Protein AF-A0A7C1K9L0-F1 (afdb_monomer_lite)

Foldseek 3Di:
DDPPDPDPPQPFAAFVVGRQWTFPDDDPQWTWTARVVQQKIKIKGFLRHPDPPDDDPDRLWIWIWIAHPDDPTDIDIFTQDPVFGTPVPTPPDPCVVVCVSCVRVVHHRRD

Radius of gyration: 14.13 Å; chains: 1; bounding box: 33×46×32 Å

pLDDT: mean 86.42, std 13.65, range [42.16, 97.44]

Secondary structure (DSSP, 8-state):
-PPPPPPP----SEETTEEEEEEEEE-SS-EEEEETTTTEEEEEE-TT---TT---SSTTPEEEEEEESSTTPPEEEEEEETTTEETTTBTT-TTHHHHHHHHHHT--S--

Structure (mmCIF, N/CA/C/O backbone):
data_AF-A0A7C1K9L0-F1
#
_entry.id   AF-A0A7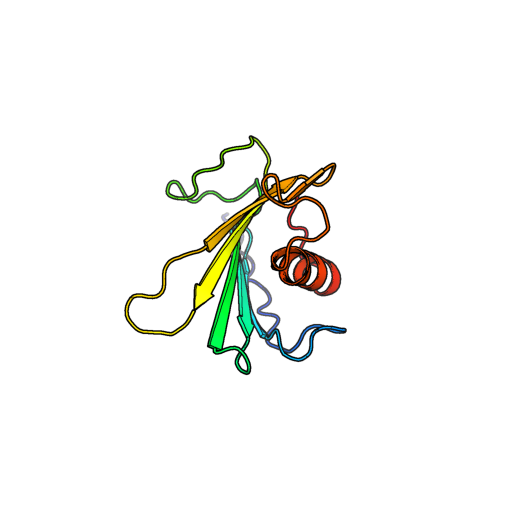C1K9L0-F1
#
loop_
_atom_site.group_PDB
_atom_site.id
_atom_site.type_symbol
_atom_site.label_atom_id
_atom_site.label_alt_id
_atom_site.label_comp_id
_atom_site.label_asym_id
_atom_site.label_entity_id
_atom_site.label_seq_id
_atom_site.pdbx_PDB_ins_code
_atom_site.Cartn_x
_atom_site.Cartn_y
_atom_site.Cartn_z
_atom_site.occupancy
_atom_site.B_iso_or_equiv
_atom_site.auth_seq_id
_atom_site.auth_comp_id
_atom_site.auth_asym_id
_atom_site.auth_atom_id
_atom_site.pdbx_PDB_model_num
ATOM 1 N N . MET A 1 1 ? 14.464 -32.058 11.037 1.00 42.16 1 MET A N 1
ATOM 2 C CA . MET A 1 1 ? 13.072 -31.937 11.519 1.00 42.16 1 MET A CA 1
ATOM 3 C C . MET A 1 1 ? 12.573 -30.571 11.081 1.00 42.16 1 MET A C 1
ATOM 5 O O . MET A 1 1 ? 13.034 -29.575 11.618 1.00 42.16 1 MET A O 1
ATOM 9 N N . THR A 1 2 ? 11.762 -30.508 10.028 1.00 44.19 2 THR A N 1
ATOM 10 C CA . THR A 1 2 ? 11.287 -29.240 9.450 1.00 44.19 2 THR A CA 1
ATOM 11 C C . THR A 1 2 ? 10.026 -28.824 10.201 1.00 44.19 2 THR A C 1
ATOM 13 O O . THR A 1 2 ? 9.052 -29.574 10.202 1.00 44.19 2 THR A O 1
ATOM 16 N N . ALA A 1 3 ? 10.057 -27.684 10.895 1.00 45.81 3 ALA A N 1
ATOM 17 C CA . ALA A 1 3 ? 8.880 -27.150 11.576 1.00 45.81 3 ALA A CA 1
ATOM 18 C C . ALA A 1 3 ? 7.744 -26.923 10.558 1.00 45.81 3 ALA A C 1
ATOM 20 O O . ALA A 1 3 ? 8.023 -26.478 9.439 1.00 45.81 3 ALA A O 1
ATOM 21 N N . PRO A 1 4 ? 6.478 -27.230 10.894 1.00 43.41 4 PRO A N 1
ATOM 22 C CA . PRO A 1 4 ? 5.368 -26.923 10.006 1.00 43.41 4 PRO A CA 1
ATOM 23 C C . PRO A 1 4 ? 5.292 -25.404 9.836 1.00 43.41 4 PRO A C 1
ATOM 25 O O . PRO A 1 4 ? 5.263 -24.671 10.823 1.00 43.41 4 PRO A O 1
ATOM 28 N N . ALA A 1 5 ? 5.282 -24.933 8.587 1.00 50.53 5 ALA A N 1
ATOM 29 C CA . ALA A 1 5 ? 5.065 -23.525 8.286 1.00 50.53 5 ALA A CA 1
ATOM 30 C C . ALA A 1 5 ? 3.747 -23.087 8.940 1.00 50.53 5 ALA A C 1
ATOM 32 O O . ALA A 1 5 ? 2.685 -23.640 8.635 1.00 50.53 5 ALA A O 1
ATOM 33 N N . SER A 1 6 ? 3.823 -22.139 9.876 1.00 49.34 6 SER A N 1
ATOM 34 C CA . SER A 1 6 ? 2.654 -21.550 10.522 1.00 49.34 6 SER A CA 1
ATOM 35 C C . SER A 1 6 ? 1.681 -21.092 9.441 1.00 49.34 6 SER A C 1
ATOM 37 O O . SER A 1 6 ? 2.027 -20.270 8.594 1.00 49.34 6 SER A O 1
ATOM 39 N N . ARG A 1 7 ? 0.464 -21.650 9.434 1.00 47.62 7 ARG A N 1
ATOM 40 C CA . ARG A 1 7 ? -0.593 -21.170 8.539 1.00 47.62 7 ARG A CA 1
ATOM 41 C C . ARG A 1 7 ? -0.791 -19.678 8.823 1.00 47.62 7 ARG A C 1
ATOM 43 O O . ARG A 1 7 ? -0.985 -19.341 9.993 1.00 47.62 7 ARG A O 1
ATOM 50 N N . PRO A 1 8 ? -0.745 -18.794 7.811 1.00 52.19 8 PRO A N 1
ATOM 51 C CA . PRO A 1 8 ? -0.985 -17.381 8.046 1.00 52.19 8 PRO A CA 1
ATOM 52 C C . PRO A 1 8 ? -2.368 -17.232 8.679 1.00 52.19 8 PRO A C 1
ATOM 54 O O . PRO A 1 8 ? -3.351 -17.797 8.190 1.00 52.19 8 PRO A O 1
ATOM 57 N N . VAL A 1 9 ? -2.435 -16.510 9.799 1.00 53.50 9 VAL A N 1
ATOM 58 C CA . VAL A 1 9 ? -3.707 -16.119 10.405 1.00 53.50 9 VAL A CA 1
ATOM 59 C C . VAL A 1 9 ? -4.398 -15.228 9.388 1.00 53.50 9 VAL A C 1
ATOM 61 O O . VAL A 1 9 ? -4.019 -14.074 9.198 1.00 53.50 9 VAL A O 1
ATOM 64 N N . VAL A 1 10 ? -5.389 -15.775 8.687 1.00 56.19 10 VAL A N 1
ATOM 65 C CA . VAL A 1 10 ? -6.158 -14.995 7.725 1.00 56.19 10 VAL A CA 1
ATOM 66 C C . VAL A 1 10 ? -7.093 -14.097 8.526 1.00 56.19 10 VAL A C 1
ATOM 68 O O . VAL A 1 10 ? -8.197 -14.498 8.889 1.00 56.19 10 VAL A O 1
ATOM 71 N N . ARG A 1 11 ? -6.641 -12.881 8.838 1.00 65.00 11 ARG A N 1
ATOM 72 C CA . ARG A 1 11 ? -7.533 -11.821 9.306 1.00 65.00 11 ARG A CA 1
ATOM 73 C C . ARG A 1 11 ? -8.437 -11.472 8.132 1.00 65.00 11 ARG A C 1
ATOM 75 O O . ARG A 1 11 ? -7.991 -10.837 7.189 1.00 65.00 11 ARG A O 1
ATOM 82 N N . ARG A 1 12 ? -9.672 -11.972 8.141 1.00 67.56 12 ARG A N 1
ATOM 83 C CA . ARG A 1 12 ? -10.710 -11.592 7.178 1.00 67.56 12 ARG A CA 1
ATOM 84 C C . ARG A 1 12 ? -11.667 -10.661 7.893 1.00 67.56 12 ARG A C 1
ATOM 86 O O . ARG A 1 12 ? -12.280 -11.068 8.876 1.00 67.56 12 ARG A O 1
ATOM 93 N N . GLY A 1 13 ? -11.769 -9.427 7.423 1.00 73.38 13 GLY A N 1
ATOM 94 C CA . GLY A 1 13 ? -12.676 -8.449 8.002 1.00 73.38 13 GLY A CA 1
ATOM 95 C C . GLY A 1 13 ? -12.326 -7.013 7.623 1.00 73.38 13 GLY A C 1
ATOM 96 O O . GLY A 1 13 ? -11.257 -6.783 7.046 1.00 73.38 13 GLY A O 1
ATOM 97 N N . PRO A 1 14 ? -13.238 -6.077 7.926 1.00 79.56 14 PRO A N 1
ATOM 98 C CA . PRO A 1 14 ? -13.000 -4.648 7.782 1.00 79.56 14 PRO A CA 1
ATOM 99 C C . PRO A 1 14 ? -11.887 -4.176 8.723 1.00 79.56 14 PRO A C 1
ATOM 101 O O . PRO A 1 14 ? -11.722 -4.708 9.826 1.00 79.56 14 PRO A O 1
ATOM 104 N N . VAL A 1 15 ? -11.139 -3.160 8.299 1.00 85.56 15 VAL A N 1
ATOM 105 C CA . VAL A 1 15 ? -10.128 -2.500 9.134 1.00 85.56 15 VAL A CA 1
ATOM 106 C C . VAL A 1 15 ? -10.782 -1.396 9.968 1.00 85.56 15 VAL A C 1
ATOM 108 O O . VAL A 1 15 ? -11.653 -0.667 9.495 1.00 85.56 15 VAL A O 1
ATOM 111 N N . ALA A 1 16 ? -10.371 -1.254 11.230 1.00 81.62 16 ALA A N 1
ATOM 112 C CA . ALA A 1 16 ? -10.835 -0.158 12.077 1.00 81.62 16 ALA A CA 1
ATOM 113 C C . ALA A 1 16 ? -10.448 1.197 11.453 1.00 81.62 16 ALA A C 1
ATOM 115 O O . ALA A 1 16 ? -9.300 1.393 11.076 1.00 81.62 16 ALA A O 1
ATOM 116 N N . GLY A 1 17 ? -11.410 2.114 11.315 1.00 84.75 17 GLY A N 1
ATOM 117 C CA . GLY A 1 17 ? -11.208 3.402 10.634 1.00 84.75 17 GLY A CA 1
ATOM 118 C C . GLY A 1 17 ? -11.337 3.360 9.104 1.00 84.75 17 GLY A C 1
ATOM 119 O O . GLY A 1 17 ? -11.496 4.417 8.504 1.00 84.75 17 GLY A O 1
ATOM 120 N N . TYR A 1 18 ? -11.356 2.165 8.500 1.00 87.62 18 TYR A N 1
ATOM 121 C CA . TYR A 1 18 ? -11.529 1.938 7.059 1.00 87.62 18 TYR A CA 1
ATOM 122 C C . TYR A 1 18 ? -12.468 0.742 6.809 1.00 87.62 18 TYR A C 1
ATOM 124 O O . TYR A 1 18 ? -12.027 -0.307 6.322 1.00 87.62 18 TYR A O 1
ATOM 132 N N . PRO A 1 19 ? -13.754 0.834 7.202 1.00 86.75 19 PRO A N 1
ATOM 133 C CA . PRO A 1 19 ? -14.694 -0.284 7.116 1.00 86.75 19 PRO A CA 1
ATOM 134 C C . PRO A 1 19 ? -14.917 -0.805 5.688 1.00 86.75 19 PRO A C 1
ATOM 136 O O . PRO A 1 19 ? -15.280 -1.965 5.506 1.00 86.75 19 PRO A O 1
ATOM 139 N N . GLU A 1 20 ? -14.681 0.031 4.682 1.00 90.56 20 GLU A N 1
ATOM 140 C CA . GLU A 1 20 ? -14.767 -0.308 3.267 1.00 90.56 20 GLU A CA 1
ATOM 141 C C . GLU A 1 20 ? -13.605 -1.188 2.780 1.00 90.56 20 GLU A C 1
ATOM 143 O O . GLU A 1 20 ? -13.752 -1.899 1.785 1.00 90.56 20 GLU A O 1
ATOM 148 N N . LEU A 1 21 ? -12.460 -1.171 3.478 1.00 93.25 21 LEU A N 1
ATOM 149 C CA . LEU A 1 21 ? -11.284 -1.971 3.144 1.00 93.25 21 LEU A CA 1
ATOM 150 C C . LEU A 1 21 ? -11.334 -3.320 3.863 1.00 93.25 21 LEU A C 1
ATOM 152 O O . LEU A 1 21 ? -11.086 -3.432 5.065 1.00 93.25 21 LEU A O 1
ATOM 156 N N . VAL A 1 22 ? -11.607 -4.375 3.098 1.00 94.81 22 VAL A N 1
ATOM 157 C CA . VAL A 1 22 ? -11.660 -5.754 3.592 1.00 94.81 22 VAL A CA 1
ATOM 158 C C . VAL A 1 22 ? -10.369 -6.481 3.246 1.00 94.81 22 VAL A C 1
ATOM 160 O O . VAL A 1 22 ? -9.979 -6.545 2.080 1.00 94.81 22 VAL A O 1
ATOM 163 N N . ILE A 1 23 ? -9.711 -7.083 4.240 1.00 95.19 23 ILE A N 1
ATOM 164 C CA . ILE A 1 23 ? -8.505 -7.891 4.002 1.00 95.19 23 ILE A CA 1
ATOM 165 C C . ILE A 1 23 ? -8.881 -9.159 3.225 1.00 95.19 23 ILE A C 1
ATOM 167 O O . ILE A 1 23 ? -9.534 -10.067 3.747 1.00 95.19 23 ILE A O 1
ATOM 171 N N . ALA A 1 24 ? -8.423 -9.238 1.978 1.00 94.31 24 ALA A N 1
ATOM 172 C CA . ALA A 1 24 ? -8.616 -10.388 1.102 1.00 94.31 24 ALA A CA 1
ATOM 173 C C . ALA A 1 24 ? -7.484 -11.416 1.240 1.00 94.31 24 ALA A C 1
ATOM 175 O O . ALA A 1 24 ? -7.712 -12.628 1.167 1.00 94.31 24 ALA A O 1
ATOM 176 N N . ARG A 1 25 ? -6.250 -10.941 1.448 1.00 94.12 25 ARG A N 1
ATOM 177 C CA . ARG A 1 25 ? -5.052 -11.775 1.601 1.00 94.12 25 ARG A CA 1
ATOM 178 C C . ARG A 1 25 ? -4.031 -11.067 2.475 1.00 94.12 25 ARG A C 1
ATOM 180 O O . ARG A 1 25 ? -3.812 -9.880 2.301 1.00 94.12 25 ARG A O 1
ATOM 187 N N . TRP A 1 26 ? -3.372 -11.824 3.343 1.00 94.31 26 TRP A N 1
ATOM 188 C CA . TRP A 1 26 ? -2.262 -11.361 4.168 1.00 94.31 26 TRP A CA 1
ATOM 189 C C . TRP A 1 26 ? -1.206 -12.460 4.233 1.00 94.31 26 TRP A C 1
ATOM 191 O O . TRP A 1 26 ? -1.509 -13.583 4.644 1.00 94.31 26 TRP A O 1
ATOM 201 N N . ASN A 1 27 ? 0.027 -12.148 3.844 1.00 92.38 27 ASN A N 1
ATOM 202 C CA . ASN A 1 27 ? 1.205 -12.985 4.070 1.00 92.38 27 ASN A CA 1
ATOM 203 C C . ASN A 1 27 ? 2.472 -12.108 4.154 1.00 92.38 27 ASN A C 1
ATOM 205 O O . ASN A 1 27 ? 2.383 -10.883 4.181 1.00 92.38 27 ASN A O 1
ATOM 209 N N . ASP A 1 28 ? 3.653 -12.723 4.210 1.00 90.62 28 ASP A N 1
ATOM 210 C CA . ASP A 1 28 ? 4.916 -11.986 4.353 1.00 90.62 28 ASP A CA 1
ATOM 211 C C . ASP A 1 28 ? 5.281 -11.139 3.124 1.00 90.62 28 ASP A C 1
ATOM 213 O O . ASP A 1 28 ? 5.980 -10.137 3.270 1.00 90.62 28 ASP A O 1
ATOM 217 N N . ASN A 1 29 ? 4.795 -11.520 1.939 1.00 92.81 29 ASN A N 1
ATOM 218 C CA . ASN A 1 29 ? 5.091 -10.884 0.656 1.00 92.81 29 ASN A CA 1
ATOM 219 C C . ASN A 1 29 ? 4.070 -9.829 0.240 1.00 92.81 29 ASN A C 1
ATOM 221 O O . ASN A 1 29 ? 4.384 -8.993 -0.596 1.00 92.81 29 ASN A O 1
ATOM 225 N N . GLU A 1 30 ? 2.837 -9.892 0.737 1.00 95.38 30 GLU A N 1
ATOM 226 C CA . GLU A 1 30 ? 1.809 -8.934 0.343 1.00 95.38 30 GLU A CA 1
ATOM 227 C C . GLU A 1 30 ? 0.647 -8.852 1.334 1.00 95.38 30 GLU A C 1
ATOM 229 O O . GLU A 1 30 ? 0.277 -9.826 2.004 1.00 95.38 30 GLU A O 1
ATOM 234 N N . LEU A 1 31 ? 0.017 -7.682 1.339 1.00 96.81 31 LEU A N 1
ATOM 235 C CA . LEU A 1 31 ? -1.309 -7.456 1.894 1.00 96.81 31 LEU A CA 1
ATOM 236 C C . LEU A 1 31 ? -2.233 -6.989 0.771 1.00 96.81 31 LEU A C 1
ATOM 238 O O . LEU A 1 31 ? -1.893 -6.076 0.024 1.00 96.81 31 LEU A O 1
ATOM 242 N N . VAL A 1 32 ? -3.404 -7.609 0.658 1.00 96.75 32 VAL A N 1
ATOM 243 C CA . VAL A 1 32 ? -4.419 -7.250 -0.334 1.00 96.75 32 VAL A CA 1
ATOM 244 C C . VAL A 1 32 ? -5.686 -6.818 0.381 1.00 96.75 32 VAL A C 1
ATOM 246 O O . VAL A 1 32 ? -6.268 -7.602 1.137 1.00 96.75 32 VAL A O 1
ATOM 249 N N . PHE A 1 33 ? -6.147 -5.612 0.072 1.00 97.19 33 PHE A N 1
ATOM 250 C CA . PHE A 1 33 ? -7.468 -5.118 0.436 1.00 97.19 33 PHE A CA 1
ATOM 251 C C . PHE A 1 33 ? -8.406 -5.115 -0.767 1.00 97.19 33 PHE A C 1
ATOM 253 O O . PHE A 1 33 ? -8.002 -4.787 -1.885 1.00 97.19 33 PHE A O 1
ATOM 260 N N . PHE A 1 34 ? -9.674 -5.425 -0.517 1.00 96.25 34 PHE A N 1
ATOM 261 C CA . PHE A 1 34 ? -10.780 -5.143 -1.423 1.00 96.25 34 PHE A CA 1
ATOM 262 C C . PHE A 1 34 ? -11.589 -3.969 -0.892 1.00 96.25 34 PHE A C 1
ATOM 264 O O . PHE A 1 34 ? -12.016 -3.983 0.258 1.00 96.25 34 PHE A O 1
ATOM 271 N N . ASP A 1 35 ? -11.800 -2.984 -1.757 1.00 94.88 35 ASP A N 1
ATOM 272 C CA . ASP A 1 35 ? -12.734 -1.883 -1.575 1.00 94.88 35 ASP A CA 1
ATOM 273 C C . ASP A 1 35 ? -13.950 -2.159 -2.463 1.00 94.88 35 ASP A C 1
ATOM 275 O O . ASP A 1 35 ? -13.939 -1.906 -3.672 1.00 94.88 35 ASP A O 1
ATOM 279 N N . HIS A 1 36 ? -14.983 -2.763 -1.878 1.00 90.56 36 HIS A N 1
ATOM 280 C CA . HIS A 1 36 ? -16.175 -3.162 -2.628 1.00 90.56 36 HIS A CA 1
ATOM 281 C C . HIS A 1 36 ? -17.002 -1.961 -3.096 1.00 90.56 36 HIS A C 1
ATOM 283 O O . HIS A 1 36 ? -17.642 -2.046 -4.145 1.00 90.56 36 HIS A O 1
ATOM 289 N N . GLU A 1 37 ? -16.972 -0.853 -2.353 1.00 92.19 37 GLU A N 1
ATOM 290 C CA . GLU A 1 37 ? -17.706 0.364 -2.702 1.00 92.19 37 GLU A CA 1
ATOM 291 C C . GLU A 1 37 ? -17.107 1.022 -3.943 1.00 92.19 37 GLU A C 1
ATOM 293 O O . GLU A 1 37 ? -17.828 1.399 -4.868 1.00 92.19 37 GLU A O 1
ATOM 298 N N . ARG A 1 38 ? -15.773 1.109 -4.000 1.00 92.44 38 ARG A N 1
ATOM 299 C CA . ARG A 1 38 ? -15.056 1.690 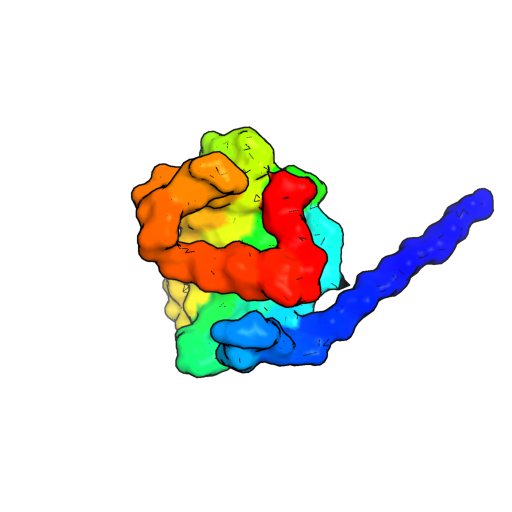-5.143 1.00 92.44 38 ARG A CA 1
ATOM 300 C C . ARG A 1 38 ? -14.761 0.687 -6.253 1.00 92.44 38 ARG A C 1
ATOM 302 O O . ARG A 1 38 ? -14.317 1.094 -7.324 1.00 92.44 38 ARG A O 1
ATOM 309 N N . GLN A 1 39 ? -15.044 -0.597 -6.024 1.00 94.81 39 GLN A N 1
ATOM 310 C CA . GLN A 1 39 ? -14.705 -1.707 -6.919 1.00 94.81 39 GLN A CA 1
ATOM 311 C C . GLN A 1 39 ? -13.208 -1.725 -7.248 1.00 94.81 39 GLN A C 1
ATOM 313 O O . GLN A 1 39 ? -12.792 -1.744 -8.412 1.00 94.81 39 GLN A O 1
ATOM 318 N N . GLU A 1 40 ? -12.393 -1.666 -6.198 1.00 95.62 40 GLU A N 1
ATOM 319 C CA . GLU A 1 40 ? -10.942 -1.562 -6.288 1.00 95.62 40 GLU A CA 1
ATOM 320 C C . GLU A 1 40 ? -10.251 -2.615 -5.422 1.00 95.62 40 GLU A C 1
ATOM 322 O O . GLU A 1 40 ? -10.739 -3.037 -4.374 1.00 95.62 40 GLU A O 1
ATOM 327 N N . SER A 1 41 ? -9.069 -3.032 -5.860 1.00 96.06 41 SER A N 1
ATOM 328 C CA . SER A 1 41 ? -8.116 -3.774 -5.047 1.00 96.06 41 SER A CA 1
ATOM 329 C C . SER A 1 41 ? -6.900 -2.908 -4.775 1.00 96.06 41 SER A C 1
ATOM 331 O O . SER A 1 41 ? -6.369 -2.274 -5.687 1.00 96.06 41 SER A O 1
ATOM 333 N N . TRP A 1 42 ? -6.437 -2.946 -3.533 1.00 97.44 42 TRP A N 1
ATOM 334 C CA . TRP A 1 42 ? -5.187 -2.333 -3.110 1.00 97.44 42 TRP A CA 1
ATOM 335 C C . TRP A 1 42 ? -4.230 -3.441 -2.703 1.00 97.44 42 TRP A C 1
ATOM 337 O O . TRP A 1 42 ? -4.554 -4.234 -1.820 1.00 97.44 42 TRP A O 1
ATOM 347 N N . ILE A 1 43 ? -3.079 -3.524 -3.361 1.00 97.12 43 ILE A N 1
ATOM 348 C CA . ILE A 1 43 ? -2.067 -4.545 -3.095 1.00 97.12 43 ILE A CA 1
ATOM 349 C C . ILE A 1 43 ? -0.814 -3.848 -2.594 1.00 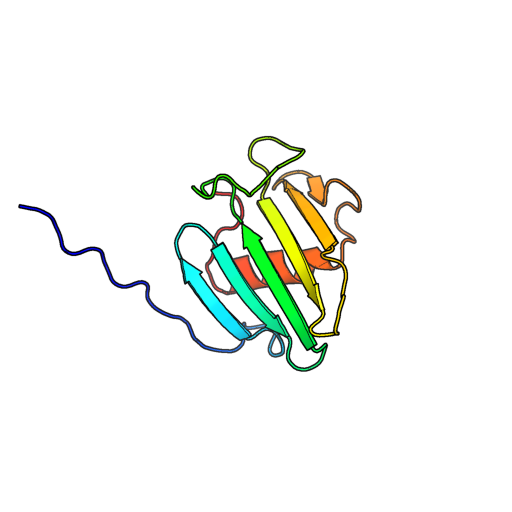97.12 43 ILE A C 1
ATOM 351 O O . ILE A 1 43 ? -0.311 -2.936 -3.240 1.00 97.12 43 ILE A O 1
ATOM 355 N N . ILE A 1 44 ? -0.319 -4.273 -1.441 1.00 97.00 44 ILE A N 1
ATOM 356 C CA . ILE A 1 44 ? 0.834 -3.686 -0.772 1.00 97.00 44 ILE A CA 1
ATOM 357 C C . ILE A 1 44 ? 1.943 -4.725 -0.754 1.00 97.00 44 ILE A C 1
ATOM 359 O O . ILE A 1 44 ? 1.805 -5.761 -0.106 1.00 97.00 44 ILE A O 1
ATOM 363 N N . TYR A 1 45 ? 3.048 -4.417 -1.422 1.00 96.44 45 TYR A N 1
ATOM 364 C CA . TYR A 1 45 ? 4.260 -5.223 -1.456 1.00 96.44 45 TYR A CA 1
ATOM 365 C C . TYR A 1 45 ? 5.343 -4.564 -0.591 1.00 96.44 45 TYR A C 1
ATOM 367 O O . TYR A 1 45 ? 6.010 -3.620 -1.045 1.00 96.44 45 TYR A O 1
ATOM 375 N N . PRO A 1 46 ? 5.556 -5.036 0.650 1.00 94.94 46 PRO A N 1
ATOM 376 C CA . PRO A 1 46 ? 6.593 -4.507 1.527 1.00 94.94 46 PRO A CA 1
ATOM 377 C C . PRO A 1 46 ? 8.000 -4.742 0.952 1.00 94.94 46 PRO A C 1
ATOM 379 O O . PRO A 1 46 ? 8.171 -5.584 0.062 1.00 94.94 46 PRO A O 1
ATOM 382 N N . PRO A 1 47 ? 9.041 -4.050 1.439 1.00 92.94 47 PRO A N 1
ATOM 383 C CA . PRO A 1 47 ? 10.418 -4.216 0.967 1.00 92.94 47 PRO A CA 1
ATOM 384 C C . PRO A 1 47 ? 10.917 -5.663 1.003 1.00 92.94 47 PRO A C 1
ATOM 386 O O . PRO A 1 47 ? 11.611 -6.094 0.086 1.00 92.94 47 PRO A O 1
ATOM 389 N N . ARG A 1 48 ? 10.494 -6.430 2.015 1.00 92.69 48 ARG A N 1
ATOM 390 C CA . ARG A 1 48 ? 10.822 -7.852 2.207 1.00 92.69 48 ARG A CA 1
ATOM 391 C C . ARG A 1 48 ? 10.181 -8.826 1.206 1.00 92.69 48 ARG A C 1
ATOM 393 O O . ARG A 1 48 ? 10.424 -10.026 1.289 1.00 92.69 48 ARG A O 1
ATOM 400 N N . THR A 1 49 ? 9.346 -8.345 0.285 1.00 90.25 49 THR A N 1
ATOM 401 C CA . THR A 1 49 ? 8.660 -9.191 -0.707 1.00 90.25 49 THR A CA 1
ATOM 402 C C . THR A 1 49 ? 9.654 -9.954 -1.584 1.00 90.25 49 THR A C 1
ATOM 404 O O . THR A 1 49 ? 10.492 -9.342 -2.244 1.00 90.25 49 THR A O 1
ATOM 407 N N . ALA A 1 50 ? 9.493 -11.275 -1.684 1.00 88.62 50 ALA A N 1
ATOM 408 C CA . ALA A 1 50 ? 10.337 -12.157 -2.496 1.00 88.62 50 ALA A CA 1
ATOM 409 C C . ALA A 1 50 ? 9.924 -12.252 -3.982 1.00 88.62 50 ALA A C 1
ATOM 411 O O . ALA A 1 50 ? 10.561 -12.958 -4.765 1.00 88.62 50 ALA A O 1
ATOM 412 N N . TYR A 1 51 ? 8.844 -11.583 -4.392 1.00 88.69 51 TYR A N 1
ATOM 413 C CA . TYR A 1 51 ? 8.358 -11.621 -5.770 1.00 88.69 51 TYR A CA 1
ATOM 414 C C . TYR A 1 51 ? 9.285 -10.879 -6.736 1.00 88.69 51 TYR A C 1
ATOM 416 O O . TYR A 1 51 ? 9.485 -9.670 -6.632 1.00 88.69 51 TYR A O 1
ATOM 424 N N . THR A 1 52 ? 9.785 -11.597 -7.743 1.00 86.00 52 THR A N 1
ATOM 425 C CA . THR A 1 52 ? 10.720 -11.066 -8.749 1.00 86.00 52 THR A CA 1
ATOM 426 C C . THR A 1 52 ? 10.087 -10.075 -9.726 1.00 86.00 52 THR A C 1
ATOM 428 O O . THR A 1 52 ? 10.803 -9.317 -10.378 1.00 86.00 52 THR A O 1
ATOM 431 N N . PHE A 1 53 ? 8.756 -10.060 -9.837 1.00 86.12 53 PHE A N 1
ATOM 432 C CA . PHE A 1 53 ? 8.031 -9.131 -10.705 1.00 86.12 53 PHE A CA 1
ATOM 433 C C . PHE A 1 53 ? 7.848 -7.737 -10.087 1.00 86.12 53 PHE A C 1
ATOM 435 O O . PHE A 1 53 ? 7.564 -6.795 -10.823 1.00 86.12 53 PHE A O 1
ATOM 442 N N . VAL A 1 54 ? 8.023 -7.582 -8.768 1.00 85.25 54 VAL A N 1
ATOM 443 C CA . VAL A 1 54 ? 7.842 -6.295 -8.083 1.00 85.25 54 VAL A CA 1
ATOM 444 C C . VAL A 1 54 ? 9.049 -5.403 -8.360 1.00 85.25 54 VAL A C 1
ATOM 446 O O . VAL A 1 54 ? 10.116 -5.560 -7.761 1.00 85.25 54 VAL A O 1
ATOM 449 N N . ARG A 1 55 ? 8.883 -4.446 -9.274 1.00 80.81 55 ARG A N 1
ATOM 450 C CA . ARG A 1 55 ? 9.906 -3.449 -9.604 1.00 80.81 55 ARG A CA 1
ATOM 451 C C . ARG A 1 55 ? 9.707 -2.213 -8.740 1.00 80.81 55 ARG A C 1
ATOM 453 O O . ARG A 1 55 ? 8.615 -1.667 -8.672 1.00 80.81 55 ARG A O 1
ATOM 460 N N . ARG A 1 56 ? 10.770 -1.762 -8.075 1.00 78.31 56 ARG A N 1
ATOM 461 C CA . ARG A 1 56 ? 10.741 -0.563 -7.232 1.00 78.31 56 ARG A CA 1
ATOM 462 C C . ARG A 1 56 ? 11.681 0.474 -7.802 1.00 78.31 56 ARG A C 1
ATOM 464 O O . ARG A 1 56 ? 12.833 0.168 -8.092 1.00 78.31 56 ARG A O 1
ATOM 471 N N . VAL A 1 57 ? 11.189 1.700 -7.908 1.00 75.56 57 VAL A N 1
ATOM 472 C CA . VAL A 1 57 ? 12.022 2.851 -8.276 1.00 75.56 57 VAL A CA 1
ATOM 473 C C . VAL A 1 57 ? 12.919 3.263 -7.099 1.00 75.56 57 VAL A C 1
ATOM 475 O O . VAL A 1 57 ? 14.019 3.759 -7.313 1.00 75.56 57 VAL A O 1
ATOM 478 N N . VAL A 1 58 ? 12.487 2.992 -5.859 1.00 75.94 58 VAL A N 1
ATOM 479 C CA . VAL A 1 58 ? 13.233 3.292 -4.627 1.00 75.94 58 VAL A CA 1
ATOM 480 C C . VAL A 1 58 ? 13.587 1.999 -3.889 1.00 75.94 58 VAL A C 1
ATOM 482 O O . VAL A 1 58 ? 12.710 1.193 -3.561 1.00 75.94 58 VAL A O 1
ATOM 485 N N . ALA A 1 59 ? 14.879 1.794 -3.623 1.00 75.25 59 ALA A N 1
ATOM 486 C CA . ALA A 1 59 ? 15.365 0.656 -2.846 1.00 75.25 59 ALA A CA 1
ATOM 487 C C . ALA A 1 59 ? 14.806 0.704 -1.416 1.00 75.25 59 ALA A C 1
ATOM 489 O O . ALA A 1 59 ? 14.804 1.754 -0.782 1.00 75.25 59 ALA A O 1
ATOM 490 N N . GLY A 1 60 ? 14.303 -0.427 -0.913 1.00 80.75 60 GLY A N 1
ATOM 491 C CA . GLY A 1 60 ? 13.643 -0.466 0.397 1.00 80.75 60 GLY A CA 1
ATOM 492 C C . GLY A 1 60 ? 12.259 0.198 0.429 1.00 80.75 60 GLY A C 1
ATOM 493 O O . GLY A 1 60 ? 11.696 0.368 1.505 1.00 80.75 60 GLY A O 1
ATOM 494 N N . GLY A 1 61 ? 11.702 0.579 -0.726 1.00 91.06 61 GLY A N 1
ATOM 495 C CA . GLY A 1 61 ? 10.356 1.133 -0.822 1.00 91.06 61 GLY A CA 1
ATOM 496 C C . GLY A 1 61 ? 9.260 0.067 -0.743 1.00 91.06 61 GLY A C 1
ATOM 497 O O . GLY A 1 61 ? 9.419 -1.069 -1.196 1.00 91.06 61 GLY A O 1
ATOM 498 N N . THR A 1 62 ? 8.110 0.449 -0.204 1.00 95.12 62 THR A N 1
ATOM 499 C CA . THR A 1 62 ? 6.867 -0.322 -0.328 1.00 95.12 62 THR A CA 1
ATOM 500 C C . THR A 1 62 ? 6.219 0.014 -1.661 1.00 95.12 62 THR A C 1
ATOM 502 O O . THR A 1 62 ? 6.011 1.191 -1.941 1.00 95.12 62 THR A O 1
ATOM 505 N N . LEU A 1 63 ? 5.881 -0.979 -2.481 1.00 96.31 63 LEU A N 1
ATOM 506 C CA . LEU A 1 63 ? 5.055 -0.741 -3.667 1.00 96.31 63 LEU A CA 1
ATOM 507 C C . LEU A 1 63 ? 3.587 -0.934 -3.294 1.00 96.31 63 LEU A C 1
ATOM 509 O O . LEU A 1 63 ? 3.228 -1.960 -2.725 1.00 96.31 63 LEU A O 1
ATOM 513 N N . VAL A 1 64 ? 2.746 0.029 -3.644 1.00 96.75 64 VAL A N 1
ATOM 514 C CA . VAL A 1 64 ? 1.294 -0.078 -3.551 1.00 96.75 64 VAL A CA 1
ATOM 515 C C . VAL A 1 64 ? 0.719 -0.030 -4.954 1.00 96.75 64 VAL A C 1
ATOM 517 O O . VAL A 1 64 ? 0.889 0.957 -5.664 1.00 96.75 64 VAL A O 1
ATOM 520 N N . GLU A 1 65 ? 0.026 -1.088 -5.345 1.00 96.44 65 GLU A N 1
ATOM 521 C CA . GLU A 1 65 ? -0.757 -1.123 -6.571 1.00 96.44 65 GLU A CA 1
ATOM 522 C C . GLU A 1 65 ? -2.229 -0.872 -6.261 1.00 96.44 65 GLU A C 1
ATOM 524 O O . GLU A 1 65 ? -2.822 -1.541 -5.409 1.00 96.44 65 GLU A O 1
ATOM 529 N N . ARG A 1 66 ? -2.845 0.033 -7.015 1.00 96.19 66 ARG A N 1
ATOM 530 C CA . ARG A 1 66 ? -4.295 0.189 -7.082 1.00 96.19 66 ARG A CA 1
ATOM 531 C C . ARG A 1 66 ? -4.798 -0.410 -8.387 1.00 96.19 66 ARG A C 1
ATOM 533 O O . ARG A 1 66 ? -4.334 -0.062 -9.473 1.00 96.19 66 ARG A O 1
ATOM 540 N N . ARG A 1 67 ? -5.784 -1.299 -8.287 1.00 95.19 67 ARG A N 1
ATOM 541 C CA . ARG A 1 67 ? -6.406 -1.968 -9.434 1.00 95.19 67 ARG A CA 1
ATOM 542 C C . ARG A 1 67 ? -7.913 -1.781 -9.400 1.00 95.19 67 ARG A C 1
ATOM 544 O O . ARG A 1 67 ? -8.575 -2.279 -8.496 1.00 95.19 67 ARG A O 1
ATOM 551 N N . ARG A 1 68 ? -8.475 -1.118 -10.408 1.00 94.25 68 ARG A N 1
ATOM 552 C CA . ARG A 1 68 ? -9.934 -1.043 -10.597 1.00 94.25 68 ARG A CA 1
ATOM 553 C C . ARG A 1 68 ? -10.451 -2.334 -11.219 1.00 94.25 68 ARG A C 1
ATOM 555 O O . ARG A 1 68 ? -9.847 -2.844 -12.155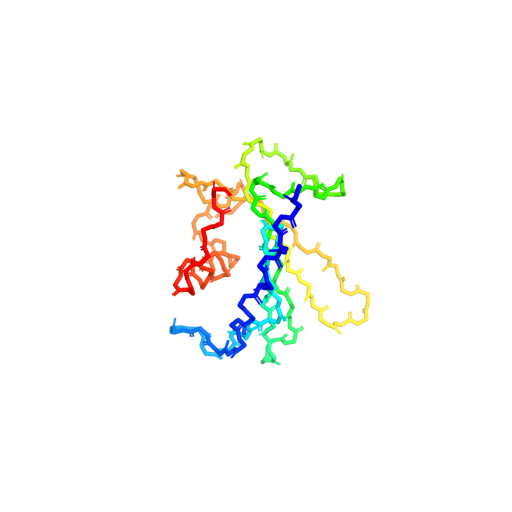 1.00 94.25 68 ARG A O 1
ATOM 562 N N . TRP A 1 69 ? -11.609 -2.821 -10.782 1.00 92.38 69 TRP A N 1
ATOM 563 C CA . TRP A 1 69 ? -12.223 -4.059 -11.296 1.00 92.38 69 TRP A CA 1
ATOM 564 C C . TRP A 1 69 ? -12.895 -3.904 -12.668 1.00 92.38 69 TRP A C 1
ATOM 566 O O . TRP A 1 69 ? -13.679 -4.750 -13.092 1.00 92.38 69 TRP A O 1
ATOM 576 N N . LYS A 1 70 ? -12.603 -2.815 -13.381 1.00 87.88 70 LYS A N 1
ATOM 577 C CA . LYS A 1 70 ? -13.125 -2.567 -14.723 1.00 87.88 70 LYS A CA 1
ATOM 578 C C . LYS A 1 70 ? -12.296 -3.329 -15.753 1.00 87.88 70 LYS A C 1
ATOM 580 O O . LYS A 1 70 ? -11.082 -3.474 -15.609 1.00 87.88 70 LYS A O 1
ATOM 585 N N . VAL A 1 71 ? -12.950 -3.773 -16.824 1.00 74.00 71 VAL A N 1
ATOM 586 C CA . VAL A 1 71 ? -12.269 -4.385 -17.971 1.00 74.00 71 VAL A CA 1
ATOM 587 C C . VAL A 1 71 ? -11.235 -3.393 -18.516 1.00 74.00 71 VAL A C 1
ATOM 589 O O . VAL A 1 71 ? -11.573 -2.241 -18.777 1.00 74.00 71 VAL A O 1
ATOM 592 N N . ALA A 1 72 ? -9.984 -3.844 -18.653 1.00 77.44 72 ALA A N 1
ATOM 593 C CA . ALA A 1 72 ? -8.834 -3.044 -19.092 1.00 77.44 72 ALA A CA 1
ATOM 594 C C . ALA A 1 72 ? -8.459 -1.846 -18.188 1.00 77.44 72 ALA A C 1
ATOM 596 O O . ALA A 1 72 ? -7.831 -0.896 -18.654 1.00 77.44 72 ALA A O 1
ATOM 597 N N . GLY A 1 73 ? -8.809 -1.877 -16.897 1.00 77.88 73 GLY A N 1
ATOM 598 C CA . GLY A 1 73 ? -8.321 -0.884 -15.939 1.00 77.88 73 GLY A CA 1
ATOM 599 C C . GLY A 1 73 ? -6.790 -0.885 -15.855 1.00 77.88 73 GLY A C 1
ATOM 600 O O . GLY A 1 73 ? -6.181 -1.940 -15.679 1.00 77.88 73 GLY A O 1
ATOM 601 N N . ALA A 1 74 ? -6.174 0.294 -15.977 1.00 85.81 74 ALA A N 1
ATOM 602 C CA . ALA A 1 74 ? -4.744 0.445 -15.742 1.00 85.81 74 ALA A CA 1
ATOM 603 C C . ALA A 1 74 ? -4.413 0.145 -14.272 1.00 85.81 74 ALA A C 1
ATOM 605 O O . ALA A 1 74 ? -5.204 0.441 -13.372 1.00 85.81 74 ALA A O 1
ATOM 606 N N . VAL A 1 75 ? -3.243 -0.449 -14.046 1.00 91.31 75 VAL A N 1
ATOM 607 C CA . VAL A 1 75 ? -2.669 -0.580 -12.706 1.00 91.31 75 VAL A CA 1
ATOM 608 C C . VAL A 1 75 ? -1.977 0.737 -12.381 1.00 91.31 75 VAL A C 1
ATOM 610 O O . VAL A 1 75 ? -1.119 1.186 -13.140 1.00 91.31 75 VAL A O 1
ATOM 613 N N . GLU A 1 76 ? -2.369 1.361 -11.276 1.00 93.62 76 GLU A N 1
ATOM 614 C CA . GLU A 1 76 ? -1.700 2.551 -10.754 1.00 93.62 76 GLU A CA 1
ATOM 615 C C . GLU A 1 76 ? -0.696 2.103 -9.685 1.00 93.62 76 GLU A C 1
ATOM 617 O O . GLU A 1 76 ? -1.064 1.439 -8.715 1.00 93.62 76 GLU A O 1
ATOM 622 N N . GLU A 1 77 ? 0.579 2.436 -9.876 1.00 94.62 77 GLU A N 1
ATOM 623 C CA . GLU A 1 77 ? 1.674 2.067 -8.978 1.00 94.62 77 GLU A CA 1
ATOM 624 C C . GLU A 1 77 ? 2.135 3.271 -8.151 1.00 94.62 77 GLU A C 1
ATOM 626 O O . GLU A 1 77 ? 2.389 4.358 -8.674 1.00 94.62 77 GLU A O 1
ATOM 631 N N . HIS A 1 78 ? 2.296 3.064 -6.847 1.00 94.88 78 HIS A N 1
ATOM 632 C CA . HIS A 1 78 ? 2.750 4.076 -5.904 1.00 94.88 78 HIS A CA 1
ATOM 633 C C . HIS A 1 78 ? 3.863 3.505 -5.028 1.00 94.88 78 HIS A C 1
ATOM 635 O O . HIS A 1 78 ? 3.640 2.589 -4.241 1.00 94.88 78 HIS A O 1
ATOM 641 N N . VAL A 1 79 ? 5.071 4.054 -5.135 1.00 94.69 79 VAL A N 1
ATOM 642 C CA . VAL A 1 79 ? 6.200 3.649 -4.287 1.00 94.69 79 VAL A CA 1
ATOM 643 C C . VAL A 1 79 ? 6.247 4.548 -3.055 1.00 94.69 79 VAL A C 1
ATOM 645 O O . VAL A 1 79 ? 6.267 5.768 -3.198 1.00 94.69 79 VAL A O 1
ATOM 648 N N . PHE A 1 80 ? 6.271 3.955 -1.865 1.00 94.12 80 PHE A N 1
ATOM 649 C CA . PHE A 1 80 ? 6.328 4.644 -0.578 1.00 94.12 80 PHE A CA 1
ATOM 650 C C . PHE A 1 80 ? 7.637 4.372 0.159 1.00 94.12 80 PHE A C 1
ATOM 652 O O . PHE A 1 80 ? 8.111 3.235 0.194 1.00 94.12 80 PHE A O 1
ATOM 659 N N . THR A 1 81 ? 8.162 5.390 0.834 1.00 90.50 81 THR A N 1
ATOM 660 C CA . THR A 1 81 ? 9.172 5.235 1.889 1.00 90.50 81 THR A CA 1
ATOM 661 C C . THR A 1 81 ? 8.591 5.694 3.224 1.00 90.50 81 THR A C 1
ATOM 663 O O . THR A 1 81 ? 7.681 6.523 3.263 1.00 90.50 81 THR A O 1
ATOM 666 N N . ALA A 1 82 ? 9.119 5.169 4.332 1.00 86.12 82 ALA A N 1
ATOM 667 C CA . ALA A 1 82 ? 8.675 5.581 5.665 1.00 86.12 82 ALA A CA 1
ATOM 668 C C . ALA A 1 82 ? 8.968 7.068 5.952 1.00 86.12 82 ALA A C 1
ATOM 670 O O . ALA A 1 82 ? 8.268 7.684 6.748 1.00 86.12 82 ALA A O 1
ATOM 671 N N . ALA A 1 83 ? 9.997 7.634 5.312 1.00 86.31 83 ALA A N 1
ATOM 672 C CA . ALA A 1 83 ? 10.434 9.009 5.538 1.00 86.31 83 ALA A CA 1
ATOM 673 C C . ALA A 1 83 ? 9.654 10.039 4.704 1.00 86.31 83 ALA A C 1
ATOM 675 O O . ALA A 1 83 ? 9.367 11.125 5.199 1.00 86.31 83 ALA A O 1
ATOM 676 N N . GLU A 1 84 ? 9.319 9.717 3.451 1.00 84.56 84 GLU A N 1
ATOM 677 C CA . GLU A 1 84 ? 8.848 10.713 2.472 1.00 84.56 84 GLU A CA 1
ATOM 678 C C . GLU A 1 84 ? 7.386 10.500 2.043 1.00 84.56 84 GLU A C 1
ATOM 680 O O . GLU A 1 84 ? 6.796 11.357 1.383 1.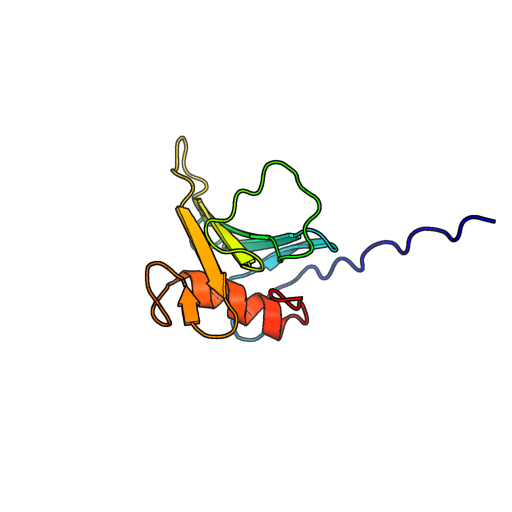00 84.56 84 GLU A O 1
ATOM 685 N N . GLY A 1 85 ? 6.772 9.372 2.414 1.00 90.62 85 GLY A N 1
ATOM 686 C CA . GLY A 1 85 ? 5.473 8.981 1.874 1.00 90.62 85 GLY A CA 1
ATOM 687 C C . GLY A 1 85 ? 5.597 8.525 0.419 1.00 90.62 85 GLY A C 1
ATOM 688 O O . GLY A 1 85 ? 6.564 7.850 0.061 1.00 90.62 85 GLY A O 1
ATOM 689 N N . CYS A 1 86 ? 4.608 8.839 -0.424 1.00 94.19 86 CYS A N 1
ATOM 690 C CA . CYS A 1 86 ? 4.633 8.442 -1.833 1.00 94.19 86 CYS A CA 1
ATOM 691 C C . CYS A 1 86 ? 5.699 9.232 -2.603 1.00 94.19 86 CYS A C 1
ATOM 693 O O . CYS A 1 86 ? 5.662 10.457 -2.618 1.00 94.19 86 CYS A O 1
ATOM 695 N N . ALA A 1 87 ? 6.569 8.556 -3.350 1.00 91.12 87 ALA A N 1
ATOM 696 C CA . ALA A 1 87 ? 7.614 9.202 -4.147 1.00 91.12 87 ALA A CA 1
ATOM 697 C C . ALA A 1 87 ? 7.067 10.175 -5.213 1.00 91.12 87 ALA A C 1
ATOM 699 O O . ALA A 1 87 ? 7.737 11.138 -5.570 1.00 91.12 87 ALA A O 1
ATOM 700 N N . ALA A 1 88 ? 5.855 9.930 -5.728 1.00 90.50 88 ALA A N 1
ATOM 701 C CA . ALA A 1 88 ? 5.244 10.759 -6.771 1.00 90.50 88 ALA A CA 1
ATOM 702 C C . ALA A 1 88 ? 4.355 11.889 -6.223 1.00 90.50 88 ALA A C 1
ATOM 704 O O . ALA A 1 88 ? 4.267 12.950 -6.832 1.00 90.50 88 ALA A O 1
ATOM 705 N N . HIS A 1 89 ? 3.677 11.663 -5.094 1.00 92.69 89 HIS A N 1
ATOM 706 C CA . HIS A 1 89 ? 2.620 12.560 -4.601 1.00 92.69 89 HIS A CA 1
ATOM 707 C C . HIS A 1 89 ? 2.802 12.983 -3.132 1.00 92.69 89 HIS A C 1
ATOM 709 O O . HIS A 1 89 ? 1.962 13.692 -2.587 1.00 92.69 89 HIS A O 1
ATOM 715 N N . GLY A 1 90 ? 3.868 12.541 -2.462 1.00 89.81 90 GLY A N 1
ATOM 716 C CA . GLY A 1 90 ? 4.112 12.792 -1.043 1.00 89.81 90 GLY A CA 1
ATOM 717 C C . GLY A 1 90 ? 3.015 12.223 -0.137 1.00 89.81 90 GLY A C 1
ATOM 718 O O . GLY A 1 90 ? 2.477 11.138 -0.376 1.00 89.81 90 GLY A O 1
ATOM 719 N N . LEU A 1 91 ? 2.675 12.976 0.911 1.00 87.69 91 LEU A N 1
ATOM 720 C CA . LEU A 1 91 ? 1.696 12.588 1.935 1.00 87.69 91 LEU A CA 1
ATOM 721 C C . LEU A 1 91 ? 0.231 12.751 1.502 1.00 87.69 91 LEU A C 1
ATOM 723 O O . LEU A 1 91 ? -0.662 12.248 2.177 1.00 87.69 91 LEU A O 1
ATOM 727 N N . THR A 1 92 ? -0.037 13.439 0.391 1.00 90.00 92 THR A N 1
ATOM 728 C CA . THR A 1 92 ? -1.404 13.648 -0.121 1.00 90.00 92 THR A CA 1
ATOM 729 C C . THR A 1 92 ? -1.860 12.529 -1.058 1.00 90.00 92 THR A C 1
ATOM 731 O O . THR A 1 92 ? -2.962 12.584 -1.604 1.00 90.00 92 THR A O 1
ATOM 734 N N . CYS A 1 93 ? -1.028 11.503 -1.257 1.00 94.56 93 CYS A N 1
ATOM 735 C CA . CYS A 1 93 ? -1.350 10.374 -2.114 1.00 94.56 93 CYS A CA 1
ATOM 736 C C . CYS A 1 93 ? -2.568 9.605 -1.592 1.00 94.56 93 CYS A C 1
ATOM 738 O O . CYS A 1 93 ? -2.596 9.193 -0.436 1.00 94.56 93 CYS A O 1
ATOM 740 N N . GLU A 1 94 ? -3.535 9.303 -2.460 1.00 92.31 94 GLU A N 1
ATOM 741 C CA . GLU A 1 94 ? -4.701 8.492 -2.086 1.00 92.31 94 GLU A CA 1
ATOM 742 C C . GLU A 1 94 ? -4.297 7.104 -1.556 1.00 92.31 94 GLU A C 1
ATOM 744 O O . GLU A 1 94 ? -4.916 6.591 -0.625 1.00 92.31 94 GLU A O 1
ATOM 749 N N . ALA A 1 95 ? -3.205 6.531 -2.076 1.00 95.12 95 ALA A N 1
ATOM 750 C CA . ALA A 1 95 ? -2.666 5.250 -1.624 1.00 95.12 95 ALA A CA 1
ATOM 751 C C . ALA A 1 95 ? -2.181 5.264 -0.157 1.00 95.12 95 ALA A C 1
ATOM 753 O O . ALA A 1 95 ? -2.028 4.198 0.443 1.00 95.12 95 ALA A O 1
ATOM 754 N N . GLN A 1 96 ? -2.026 6.446 0.458 1.00 94.44 96 GLN A N 1
ATOM 755 C CA . GLN A 1 96 ? -1.757 6.590 1.890 1.00 94.44 96 GLN A CA 1
ATOM 756 C C . GLN A 1 96 ? -2.846 5.917 2.739 1.00 94.44 96 GLN A C 1
ATOM 758 O O . GLN A 1 96 ? -2.529 5.358 3.786 1.00 94.44 96 GLN A O 1
ATOM 763 N N . ARG A 1 97 ? -4.108 5.886 2.277 1.00 93.75 97 ARG A N 1
ATOM 764 C CA . ARG A 1 97 ? -5.197 5.197 2.994 1.00 93.75 97 ARG A CA 1
ATOM 765 C C . ARG A 1 97 ? -4.927 3.701 3.149 1.00 93.75 97 ARG A C 1
ATOM 767 O O . ARG A 1 97 ? -5.163 3.143 4.210 1.00 93.75 97 ARG A O 1
ATOM 774 N N . ALA A 1 98 ? -4.397 3.061 2.103 1.00 95.50 98 ALA A N 1
ATOM 775 C CA . ALA A 1 98 ? -4.109 1.632 2.110 1.00 95.50 98 ALA A CA 1
ATOM 776 C C . ALA A 1 98 ? -2.911 1.331 3.018 1.00 95.50 98 ALA A C 1
ATOM 778 O O . ALA A 1 98 ? -2.942 0.360 3.770 1.00 95.50 98 ALA A O 1
ATOM 779 N N . ILE A 1 99 ? -1.890 2.196 3.004 1.00 95.94 99 ILE A N 1
ATOM 780 C CA . ILE A 1 99 ? -0.757 2.124 3.937 1.00 95.94 99 ILE A CA 1
ATOM 781 C C . ILE A 1 99 ? -1.228 2.268 5.386 1.00 95.94 99 ILE A C 1
ATOM 783 O O . ILE A 1 99 ? -0.861 1.447 6.224 1.00 95.94 99 ILE A O 1
ATOM 787 N N . GLN A 1 100 ? -2.061 3.266 5.686 1.00 94.44 100 GLN A N 1
ATOM 788 C CA . GLN A 1 100 ? -2.558 3.482 7.043 1.00 94.44 100 GLN A CA 1
ATOM 789 C C . GLN A 1 100 ? -3.436 2.314 7.507 1.00 94.44 100 GLN A C 1
ATOM 791 O O . GLN A 1 100 ? -3.200 1.772 8.580 1.00 94.44 100 GLN A O 1
ATOM 796 N N . ALA A 1 101 ? -4.358 1.841 6.664 1.00 95.50 101 ALA A N 1
ATOM 797 C CA . ALA A 1 101 ? -5.163 0.658 6.954 1.00 95.50 101 ALA A CA 1
ATOM 798 C C . ALA A 1 101 ? -4.301 -0.597 7.191 1.00 95.50 101 ALA A C 1
ATOM 800 O O . ALA A 1 101 ? -4.611 -1.414 8.060 1.00 95.50 101 ALA A O 1
ATOM 801 N N . ALA A 1 102 ? -3.191 -0.756 6.463 1.00 95.00 102 ALA A N 1
ATOM 802 C CA . ALA A 1 102 ? -2.238 -1.833 6.715 1.00 95.00 102 ALA A CA 1
ATOM 803 C C . ALA A 1 102 ? -1.648 -1.732 8.127 1.00 95.00 102 ALA A C 1
ATOM 805 O O . ALA A 1 102 ? -1.741 -2.696 8.890 1.00 95.00 102 ALA A O 1
ATOM 806 N N . VAL A 1 103 ? -1.136 -0.558 8.499 1.00 93.88 103 VAL A N 1
ATOM 807 C CA . VAL A 1 103 ? -0.592 -0.294 9.840 1.00 93.88 103 VAL A CA 1
ATOM 808 C C . VAL A 1 103 ? -1.640 -0.553 10.923 1.00 93.88 103 VAL A C 1
ATOM 810 O O . VAL A 1 103 ? -1.371 -1.307 11.858 1.00 93.88 103 VAL A O 1
ATOM 813 N N . ASP A 1 104 ? -2.852 -0.024 10.761 1.00 93.25 104 ASP A N 1
ATOM 814 C CA . ASP A 1 104 ? -3.947 -0.151 11.734 1.00 93.25 104 ASP A CA 1
ATOM 815 C C . ASP A 1 104 ? -4.428 -1.602 11.884 1.00 93.25 104 ASP A C 1
ATOM 817 O O . ASP A 1 104 ? -4.870 -2.029 12.952 1.00 93.25 104 ASP A O 1
ATOM 821 N N . SER A 1 105 ? -4.292 -2.404 10.827 1.00 90.56 105 SER A N 1
ATOM 822 C CA . SER A 1 105 ? -4.572 -3.840 10.874 1.00 90.56 105 SER A CA 1
ATOM 823 C C . SER A 1 105 ? -3.469 -4.664 11.564 1.00 90.56 105 SER A C 1
ATOM 825 O O . SER A 1 105 ? -3.699 -5.833 11.902 1.00 90.56 105 SER A O 1
ATOM 827 N N . GLY A 1 106 ? -2.298 -4.058 11.807 1.00 92.75 106 GLY A N 1
ATOM 828 C CA . GLY A 1 106 ? -1.099 -4.662 12.396 1.00 92.75 106 GLY A CA 1
ATOM 829 C C . GLY A 1 106 ? -0.052 -5.131 11.379 1.00 92.75 106 GLY A C 1
ATOM 830 O O . GLY A 1 106 ? 0.916 -5.791 11.758 1.00 92.75 106 GLY A O 1
ATOM 831 N N . PHE A 1 107 ? -0.236 -4.841 10.089 1.00 92.75 107 PHE A N 1
ATOM 832 C CA . PHE A 1 107 ? 0.743 -5.142 9.050 1.00 92.75 107 PHE A CA 1
ATOM 833 C C . PHE A 1 107 ? 1.783 -4.030 9.017 1.00 92.75 107 PHE A C 1
ATOM 835 O O . PHE A 1 107 ? 1.427 -2.861 8.910 1.00 92.75 107 PHE A O 1
ATOM 842 N N . AS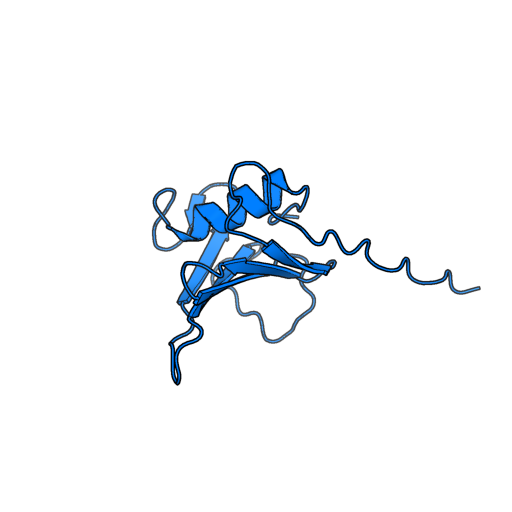N A 1 108 ? 3.070 -4.373 9.058 1.00 92.94 108 ASN A N 1
ATOM 843 C CA . ASN A 1 108 ? 4.116 -3.381 8.839 1.00 92.94 108 ASN A CA 1
ATOM 844 C C . ASN A 1 108 ? 4.463 -3.320 7.341 1.00 92.94 108 ASN A C 1
ATOM 846 O O . ASN A 1 108 ? 5.050 -4.283 6.836 1.00 92.94 108 ASN A O 1
ATOM 850 N N . PRO A 1 109 ? 4.114 -2.238 6.620 1.00 92.50 109 PRO A N 1
ATOM 851 C CA . PRO A 1 109 ? 4.414 -2.130 5.200 1.00 92.50 109 PRO A CA 1
ATOM 852 C C . PRO A 1 109 ? 5.893 -1.854 4.919 1.00 92.50 109 PRO A C 1
ATOM 854 O O . PRO A 1 109 ? 6.355 -2.207 3.846 1.00 92.50 109 PRO A O 1
ATOM 857 N N . PHE A 1 110 ? 6.646 -1.296 5.869 1.00 92.25 110 PHE A N 1
ATOM 858 C CA . PHE A 1 110 ? 8.007 -0.801 5.641 1.00 92.25 110 PHE A CA 1
ATOM 859 C C . PHE A 1 110 ? 9.127 -1.726 6.137 1.00 92.25 110 PHE A C 1
ATOM 861 O O . PHE A 1 110 ? 10.297 -1.409 5.925 1.00 92.25 110 PHE A O 1
ATOM 868 N N . LEU A 1 111 ? 8.789 -2.839 6.794 1.00 82.88 111 LEU A N 1
ATOM 869 C CA . LEU A 1 111 ? 9.749 -3.871 7.215 1.00 82.88 111 LEU A CA 1
ATOM 870 C C . LEU A 1 111 ? 9.805 -5.063 6.260 1.00 82.88 111 LEU A C 1
ATOM 872 O O . LEU A 1 111 ? 8.905 -5.203 5.405 1.00 82.88 111 LEU A O 1
#

Sequence (111 aa):
MTAPASRPVVRRGPVAGYPELVIARWNDNELVFFDHERQESWIIYPPRTAYTFVRRVVAGGTLVERRRWKVAGAVEEHVFTAAEGCAAHGLTCEAQRAIQAAVDSGFNPFL